Protein 4R0B (pdb70)

Secondary structure (DSSP, 8-state):
----GGGG-EE-EEEEEEESSGGGTSSTTSTT--EEEEEEE-TTS-EEEEEEEE-SSSEEEEEEEEEE-SSTTEEEEEETTEEEEEEEEE-SSSEEEEEEEE-SSSS-EEEEEEEESSS---HHHHHHHHHHHSSSS-S--EEEE--TTTS--

Foldseek 3Di:
DQDDVVLQFDFKWFFKKKWPDCQCQVDLPHQPVKIWTGWHQDPQRKIKTKIWGADPHAIDIDIWTFPADPDSQKTATDGRQFGMKGFQDDPSQFWTKMKGWRPPDPLITIMITIITPDPDDDPVSVVVNCVSCDDPVPHDMDMGGDDDCPRVD

Sequence (153 aa):
QDLELPKLAGTWHSMAMATNEISLMATLKAPLRVHITSLLPTPEDNLEIVLHRWENNSCVEKKVLGEKTENPKKFKINYTVANEATLLDTDYDNFLFLCLQDTTTPIQSMMCQYLARVLVEDDEIMQGFIRAFRPLPRHLWYLLDLKQMEEPC

Organism: Homo sapiens (NCBI:txid9606)

B-factor: mean 63.69, std 28.35, range [32.29, 175.59]

GO terms:
  GO:0032725 positive regulation of granulocyte macrophage colony-stimulating factor production (P, IDA)
  GO:0006915 apoptotic process (P, IDA)
  GO:0005576 extracellular region (C, IDA)
  GO:2000359 regulation of binding of sperm to zona pellucida (P, IDA)
  GO:0005576 extracellular region (C, EXP)
  GO:1902491 negative regulation of sperm capacitation (P, IMP)
  GO:0005515 protein binding (F, IPI)
  GO:0005576 extracellular region (C, IPI)

InterPro domains:
  IPR000566 Lipocalin/cytosolic fatty-acid binding domain [PF00061] (34-173)
  IPR002345 Lipocalin [PTHR11430] (4-159)
  IPR002447 Beta-lactoglobulin [PR01172] (24-37)
  IPR002447 Beta-lactoglobulin [PR01172] (41-51)
  IPR002447 Beta-lactoglobulin [PR01172] (62-76)
  IPR002447 Beta-lactoglobulin [PR01172] (89-103)
  IPR002447 Beta-lactoglobulin [PR01172] (110-125)
  IPR002447 Beta-lactoglobulin [PR01172] (135-154)
  IPR012674 Calycin [G3DSA:2.40.128.20] (20-180)
  IPR012674 Calycin [SSF50814] (20-173)
  IPR022272 Lipocalin family conserved site [PS00213] (27-40)

Radius of gyration: 14.42 Å; Cα contacts (8 Å, |Δi|>4): 318; chains: 1; bounding box: 33×37×33 Å

CATH classification: 2.40.128.20

Structure (mmCIF, N/CA/C/O backbone):
data_4R0B
#
_entry.id   4R0B
#
_cell.length_a   57.003
_cell.length_b   57.003
_cell.length_c   198.641
_cell.angle_alpha   90.000
_cell.angle_beta   90.000
_cell.angle_gamma   120.000
#
_symmetry.space_group_name_H-M   'P 61 2 2'
#
loop_
_entity.id
_entity.type
_entity.pdbx_description
1 polymer Glycodelin
2 water water
#
loop_
_atom_site.group_PDB
_atom_site.id
_atom_site.type_symbol
_atom_site.label_atom_id
_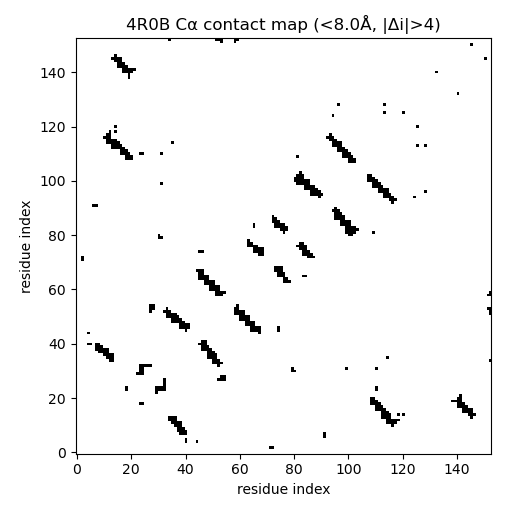atom_site.label_alt_id
_atom_site.label_comp_id
_atom_site.label_asym_id
_atom_site.label_entity_id
_atom_site.label_seq_id
_atom_site.pdbx_PDB_ins_code
_atom_site.Cartn_x
_atom_site.Cartn_y
_atom_site.Cartn_z
_atom_site.occupancy
_atom_site.B_iso_or_equiv
_atom_site.auth_seq_id
_atom_site.auth_comp_id
_atom_site.auth_asym_id
_atom_site.auth_atom_id
_atom_site.pdbx_PDB_model_num
ATOM 1 N N . GLN A 1 7 ? -23.422 38.580 -10.505 1.00 119.56 8 GLN A N 1
ATOM 2 C CA . GLN A 1 7 ? -22.791 37.879 -9.348 1.00 118.35 8 GLN A CA 1
ATOM 3 C C . GLN A 1 7 ? -21.329 38.310 -9.142 1.00 115.34 8 GLN A C 1
ATOM 4 O O . GLN A 1 7 ? -20.405 37.661 -9.654 1.00 115.02 8 GLN A O 1
ATOM 10 N N . ASP A 1 8 ? -21.123 39.406 -8.406 1.00 109.92 9 ASP A N 1
ATOM 11 C CA . ASP A 1 8 ? -19.806 39.692 -7.818 1.00 102.81 9 ASP A CA 1
ATOM 12 C C . ASP A 1 8 ? -19.642 38.732 -6.646 1.00 95.12 9 ASP A C 1
ATOM 13 O O . ASP A 1 8 ? -20.525 38.642 -5.787 1.00 96.97 9 ASP A O 1
ATOM 18 N N . LEU A 1 9 ? -18.522 38.015 -6.618 1.00 83.61 10 LEU A N 1
ATOM 19 C CA . LEU A 1 9 ? -18.362 36.897 -5.700 1.00 74.22 10 LEU A CA 1
ATOM 20 C C . LEU A 1 9 ? -18.216 37.347 -4.250 1.00 72.25 10 LEU A C 1
ATOM 21 O O . LEU A 1 9 ? -17.263 38.034 -3.912 1.00 76.83 10 LEU A O 1
ATOM 26 N N . GLU A 1 10 ? -19.173 36.961 -3.406 1.00 69.89 11 GLU A N 1
ATOM 27 C CA . GLU A 1 10 ? -19.102 37.204 -1.962 1.00 68.17 11 GLU A CA 1
ATOM 28 C C . GLU A 1 10 ? -18.505 35.991 -1.271 1.00 62.18 11 GLU A C 1
ATOM 29 O O . GLU A 1 10 ? -19.213 35.045 -0.928 1.00 57.59 11 GLU A O 1
ATOM 35 N N . LEU A 1 11 ? -17.196 36.062 -1.050 1.00 61.23 12 LEU A N 1
ATOM 36 C CA . LEU A 1 11 ? -16.405 34.949 -0.547 1.00 57.46 12 LEU A CA 1
ATOM 37 C C . LEU A 1 11 ? -16.896 34.389 0.791 1.00 56.10 12 LEU A C 1
ATOM 38 O O . LEU A 1 11 ? -17.007 33.178 0.934 1.00 55.48 12 LEU A O 1
ATOM 43 N N . PRO A 1 12 ? -17.207 35.256 1.769 1.00 57.31 13 PRO A N 1
ATOM 44 C CA . PRO A 1 12 ? -17.695 34.734 3.054 1.00 56.65 13 PRO A CA 1
ATOM 45 C C . PRO A 1 12 ? -18.892 33.800 2.938 1.00 54.47 13 PRO A C 1
ATOM 46 O O . PRO A 1 12 ? -19.031 32.892 3.747 1.00 55.63 13 PRO A O 1
ATOM 50 N N . LYS A 1 13 ? -19.751 34.019 1.948 1.00 54.50 14 LYS A N 1
ATOM 51 C CA . LYS A 1 13 ? -20.952 33.196 1.765 1.00 53.49 14 LYS A CA 1
ATOM 52 C C . LYS A 1 13 ? -20.677 31.748 1.302 1.00 49.31 14 LYS A C 1
ATOM 53 O O . LYS A 1 13 ? -21.583 30.908 1.290 1.00 48.50 14 LYS A O 1
ATOM 59 N N . LEU A 1 14 ? -19.439 31.465 0.916 1.00 45.88 15 LEU A N 1
ATOM 60 C CA . LEU A 1 14 ? -19.018 30.112 0.581 1.00 44.37 15 LEU A CA 1
ATOM 61 C C . LEU A 1 14 ? -18.479 29.353 1.787 1.00 43.71 15 LEU A C 1
ATOM 62 O O . LEU A 1 14 ? -18.238 28.147 1.698 1.00 44.55 15 LEU A O 1
ATOM 67 N N . ALA A 1 15 ? -18.279 30.041 2.907 1.00 42.81 16 ALA A N 1
ATOM 68 C CA . ALA A 1 15 ? -17.678 29.405 4.064 1.00 41.89 16 ALA A CA 1
ATOM 69 C C . ALA A 1 15 ? -18.479 28.195 4.487 1.00 41.35 16 ALA A C 1
ATOM 70 O O . ALA A 1 15 ? -19.692 28.139 4.290 1.00 42.01 16 ALA A O 1
ATOM 72 N N . GLY A 1 16 ? 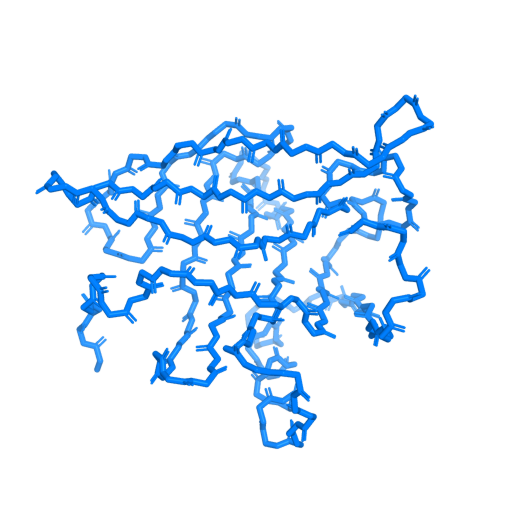-17.780 27.215 5.043 1.00 40.90 17 GLY A N 1
ATOM 73 C CA . GLY A 1 16 ? -18.414 26.102 5.719 1.00 41.63 17 GLY A CA 1
ATOM 74 C C . GLY A 1 16 ? -18.344 24.800 4.961 1.00 40.11 17 GLY A C 1
ATOM 75 O O . GLY A 1 16 ? -17.495 24.608 4.096 1.00 38.18 17 GLY A O 1
ATOM 76 N N . THR A 1 17 ? -19.257 23.911 5.321 1.00 41.64 18 THR A N 1
ATOM 77 C CA . THR A 1 17 ? -19.238 22.528 4.895 1.00 42.11 18 THR A CA 1
ATOM 78 C C . THR A 1 17 ? -19.809 22.356 3.479 1.00 40.71 18 THR A C 1
ATOM 79 O O . THR A 1 17 ? -20.778 23.021 3.091 1.00 40.82 18 THR A O 1
ATOM 83 N N . TRP A 1 18 ? -19.174 21.458 2.728 1.00 38.49 19 TRP A N 1
ATOM 84 C CA . TRP A 1 18 ? -19.578 21.106 1.383 1.00 37.88 19 TRP A CA 1
ATOM 85 C C . TRP A 1 18 ? -19.442 19.596 1.200 1.00 39.49 19 TRP A C 1
ATOM 86 O O . TRP A 1 18 ? -18.656 18.944 1.906 1.00 40.46 19 TRP A O 1
ATOM 97 N N . HIS A 1 19 ? -20.232 19.055 0.271 1.00 38.85 20 HIS A N 1
ATOM 98 C CA . HIS A 1 19 ? -20.229 17.629 -0.051 1.00 41.14 20 HIS A CA 1
ATOM 99 C C . HIS A 1 19 ? -20.098 17.448 -1.554 1.00 39.63 20 HIS A C 1
ATOM 100 O O . HIS A 1 19 ? -20.825 18.077 -2.316 1.00 39.15 20 HIS A O 1
ATOM 107 N N . SER A 1 20 ? -19.193 16.577 -1.978 1.00 39.85 21 SER A N 1
ATOM 108 C CA . SER A 1 20 ? -18.977 16.352 -3.396 1.00 41.07 21 SER A CA 1
ATOM 109 C C . SER A 1 20 ? -20.076 15.449 -3.914 1.00 43.09 21 SER A C 1
ATOM 110 O O . SER A 1 20 ? -20.349 14.394 -3.322 1.00 44.93 21 SER A O 1
ATOM 113 N N . MET A 1 21 ? -20.714 15.876 -5.004 1.00 43.95 22 MET A N 1
ATOM 114 C CA . MET A 1 21 ? -21.791 15.114 -5.660 1.00 44.39 22 MET A CA 1
ATOM 115 C C . MET A 1 21 ? -21.318 14.472 -6.959 1.00 44.73 22 MET A C 1
ATOM 116 O O . MET A 1 21 ? -21.792 13.400 -7.339 1.00 49.63 22 MET A O 1
ATOM 121 N N . ALA A 1 22 ? -20.406 15.141 -7.659 1.00 42.54 23 ALA A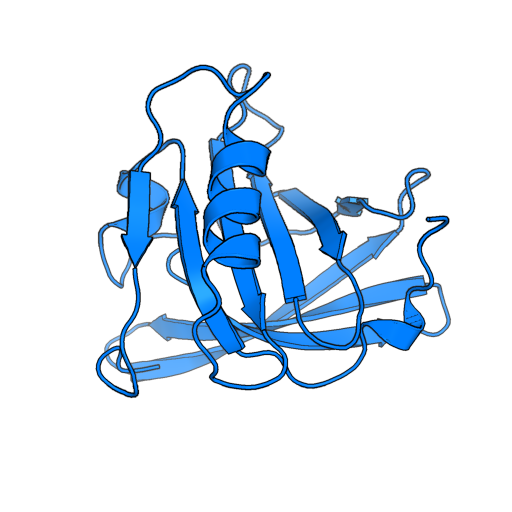 N 1
ATOM 122 C CA . ALA A 1 22 ? -19.833 14.616 -8.889 1.00 43.69 23 ALA A CA 1
ATOM 123 C C . ALA A 1 22 ? -18.480 15.246 -9.149 1.00 43.03 23 ALA A C 1
ATOM 124 O O . ALA A 1 22 ? -18.154 16.270 -8.567 1.00 44.88 23 ALA A O 1
ATOM 126 N N . MET A 1 23 ? -17.697 14.631 -10.026 1.00 43.83 24 MET A N 1
ATOM 127 C CA . MET A 1 23 ? -16.387 15.157 -10.404 1.00 44.01 24 MET A CA 1
ATOM 128 C C . MET A 1 23 ? -16.185 14.978 -11.895 1.00 43.62 24 MET A C 1
ATOM 129 O O . MET A 1 23 ? -16.585 13.964 -12.464 1.00 42.00 24 MET A O 1
ATOM 134 N N . ALA A 1 24 ? -15.517 15.941 -12.516 1.00 42.56 25 ALA A N 1
ATOM 135 C CA . ALA A 1 24 ? -15.242 15.839 -13.932 1.00 44.66 25 ALA A CA 1
ATOM 136 C C . ALA A 1 24 ? -13.796 16.175 -14.216 1.00 44.02 25 ALA A C 1
ATOM 137 O O . ALA A 1 24 ? -13.180 16.978 -13.508 1.00 42.95 25 ALA A O 1
ATOM 139 N N . THR A 1 25 ? -13.254 15.535 -15.246 1.00 45.10 26 THR A N 1
ATOM 140 C CA . THR A 1 25 ? -11.911 15.828 -15.695 1.00 46.41 26 THR A CA 1
ATOM 141 C C . THR A 1 25 ? -11.778 15.686 -17.208 1.00 48.85 26 THR A C 1
ATOM 142 O O . THR A 1 25 ? -12.540 14.964 -17.846 1.00 48.96 26 THR A O 1
ATOM 146 N N . ASN A 1 26 ? -10.801 16.399 -17.765 1.00 50.97 27 ASN A N 1
ATOM 147 C CA . ASN A 1 26 ? -10.412 16.246 -19.165 1.00 54.57 27 ASN A CA 1
ATOM 148 C C . ASN A 1 26 ? -9.171 15.361 -19.318 1.00 55.63 27 ASN A C 1
ATOM 149 O O . ASN A 1 26 ? -8.654 15.211 -20.415 1.00 57.97 27 ASN A O 1
ATOM 154 N N . GLU A 1 27 ? -8.697 14.795 -18.212 1.00 54.73 28 GLU A N 1
ATOM 155 C CA . GLU A 1 27 ? -7.659 13.767 -18.230 1.00 57.19 28 GLU A CA 1
ATOM 156 C C . GLU A 1 27 ? -8.043 12.694 -17.232 1.00 54.60 28 GLU A C 1
ATOM 157 O O . GLU A 1 27 ? -7.922 12.886 -16.025 1.00 51.76 28 GLU A O 1
ATOM 163 N N . ILE A 1 28 ? -8.532 11.571 -17.742 1.00 56.61 29 ILE A N 1
ATOM 164 C CA . ILE A 1 28 ? -9.100 10.519 -16.902 1.00 55.54 29 ILE A CA 1
ATOM 165 C C . ILE A 1 28 ? -8.115 10.047 -15.817 1.00 56.35 29 ILE A C 1
ATOM 166 O O . ILE A 1 28 ? -8.528 9.780 -14.689 1.00 56.64 29 ILE A 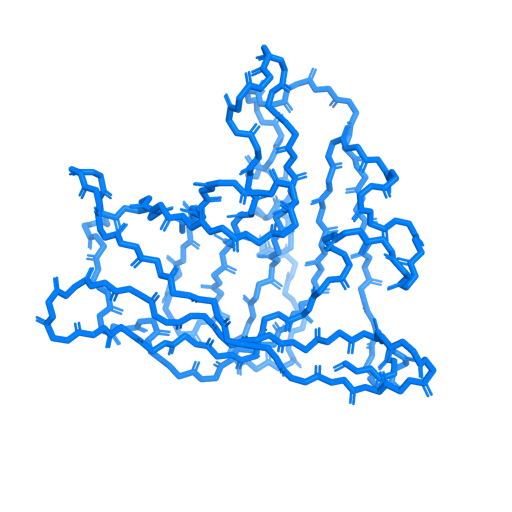O 1
ATOM 171 N N . SER A 1 29 ? -6.822 10.023 -16.140 1.00 58.31 30 SER A N 1
ATOM 172 C CA . SER A 1 29 ? -5.777 9.540 -15.220 1.00 59.31 30 SER A CA 1
ATOM 173 C C . SER A 1 29 ? -5.594 10.389 -13.965 1.00 55.91 30 SER A C 1
ATOM 174 O O . SER A 1 29 ? -5.077 9.903 -12.979 1.00 57.00 30 SER A O 1
ATOM 177 N N . LEU A 1 30 ? -6.012 11.650 -14.006 1.00 54.58 31 LEU A N 1
ATOM 178 C CA . LEU A 1 30 ? -5.998 12.513 -12.828 1.00 53.66 31 LEU A CA 1
ATOM 179 C C . LEU A 1 30 ? -7.010 12.093 -11.762 1.00 53.39 31 LEU A C 1
ATOM 180 O O . LEU A 1 30 ? -6.983 12.600 -10.630 1.00 51.94 31 LEU A O 1
ATOM 185 N N . MET A 1 31 ? -7.909 11.187 -12.126 1.00 54.47 32 MET A N 1
ATOM 186 C CA . MET A 1 31 ? -9.087 10.932 -11.328 1.00 54.29 32 MET A CA 1
ATOM 187 C C . MET A 1 31 ? -9.488 9.462 -11.243 1.00 55.58 32 MET A C 1
ATOM 188 O O . MET A 1 31 ? -10.248 9.102 -10.346 1.00 54.72 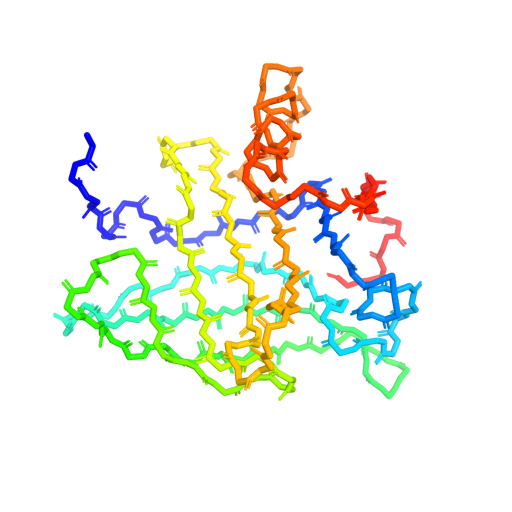32 MET A O 1
ATOM 193 N N . ALA A 1 32 ? -8.981 8.618 -12.145 1.00 56.39 33 ALA A N 1
ATOM 194 C CA . ALA A 1 32 ? -9.504 7.255 -12.334 1.00 59.92 33 ALA A CA 1
ATOM 195 C C . ALA A 1 32 ? -9.352 6.324 -11.127 1.00 62.13 33 ALA A C 1
ATOM 196 O O . ALA A 1 32 ? -10.251 5.521 -10.847 1.00 65.14 33 ALA A O 1
ATOM 198 N N . THR A 1 33 ? -8.221 6.415 -10.431 1.00 61.66 34 THR A N 1
ATOM 199 C CA . THR A 1 33 ? -7.974 5.589 -9.249 1.00 62.71 34 THR A CA 1
ATOM 200 C C . THR A 1 33 ? -8.000 6.411 -7.965 1.00 60.21 34 THR A C 1
ATOM 201 O O . THR A 1 33 ? -8.001 7.650 -7.987 1.00 57.50 34 THR A O 1
ATOM 205 N N . LEU A 1 34 ? -8.029 5.701 -6.843 1.00 60.49 35 LEU A N 1
ATOM 206 C CA . LEU A 1 34 ? -7.948 6.327 -5.531 1.00 58.77 35 LEU A CA 1
ATOM 207 C C . LEU A 1 34 ? -6.591 6.995 -5.309 1.00 58.72 35 LEU A C 1
ATOM 208 O O . LEU A 1 34 ? -6.511 8.000 -4.625 1.00 55.35 35 LEU A O 1
ATOM 213 N N . LYS A 1 35 ? -5.542 6.439 -5.909 1.00 63.16 36 LYS A N 1
ATOM 214 C CA . LYS A 1 35 ? -4.193 7.015 -5.859 1.00 65.02 36 LYS A CA 1
ATOM 215 C C . LYS A 1 35 ? -4.033 8.260 -6.745 1.00 60.37 36 LYS A C 1
ATOM 216 O O . LYS A 1 35 ? -3.066 9.006 -6.592 1.00 60.41 36 LYS A O 1
ATOM 222 N N . ALA A 1 36 ? -4.957 8.473 -7.679 1.00 57.55 37 ALA A N 1
ATOM 223 C CA . ALA A 1 36 ? -4.823 9.549 -8.673 1.00 55.66 37 ALA A CA 1
ATOM 224 C C . ALA A 1 36 ? -4.670 10.946 -8.035 1.00 52.74 37 ALA A C 1
ATOM 225 O O . ALA A 1 36 ? -5.240 11.219 -6.983 1.00 51.49 37 ALA A O 1
ATOM 227 N N . PRO A 1 37 ? -3.894 11.837 -8.676 1.00 51.67 38 PRO A N 1
ATOM 228 C CA . PRO A 1 37 ? -3.582 13.113 -8.051 1.00 49.87 38 PRO A CA 1
ATOM 229 C C . PRO A 1 37 ? -4.792 13.901 -7.565 1.00 47.87 38 PRO A C 1
ATOM 230 O O . PRO A 1 37 ? -4.769 14.416 -6.448 1.00 50.04 38 PRO A O 1
ATOM 234 N N . LEU A 1 38 ? -5.832 13.992 -8.391 1.00 45.78 39 LEU A N 1
ATOM 235 C CA . LEU A 1 38 ? -6.986 14.827 -8.094 1.00 41.51 39 LEU A CA 1
ATOM 236 C C . LEU A 1 38 ? -8.246 14.009 -7.795 1.00 41.39 39 LEU A C 1
ATOM 237 O O . LEU A 1 38 ? -9.372 14.516 -7.899 1.00 39.79 39 LEU A O 1
ATOM 242 N N . ARG A 1 39 ? -8.066 12.749 -7.405 1.00 42.79 40 ARG A N 1
ATOM 243 C CA . ARG A 1 39 ? -9.159 12.000 -6.793 1.00 43.90 40 ARG A CA 1
ATOM 244 C C . ARG A 1 39 ? -9.262 12.443 -5.325 1.00 44.22 40 ARG A C 1
ATOM 245 O O . ARG A 1 39 ? -8.752 11.778 -4.416 1.00 45.59 40 ARG A O 1
ATOM 253 N N . VAL A 1 40 ? -9.892 13.599 -5.127 1.00 42.52 41 VAL A N 1
ATOM 254 C CA . VAL A 1 40 ? -10.059 14.217 -3.808 1.00 42.78 41 VAL A CA 1
ATOM 255 C C . VAL A 1 40 ? -11.506 14.699 -3.607 1.00 42.75 41 VAL A C 1
ATOM 256 O O . VAL A 1 40 ? -12.248 14.917 -4.570 1.00 40.04 41 VAL A O 1
ATOM 260 N N . HIS A 1 41 ? -11.888 14.867 -2.346 1.00 44.70 42 HIS A N 1
ATOM 261 C CA . HIS A 1 41 ? -13.224 15.334 -1.986 1.00 45.24 42 HIS A CA 1
ATOM 262 C C . HIS A 1 41 ? -13.108 16.540 -1.085 1.00 43.69 42 HIS A C 1
ATOM 263 O O . HIS A 1 41 ? -12.625 16.436 0.048 1.00 42.67 42 HIS A O 1
ATOM 270 N N . ILE A 1 42 ? -13.538 17.686 -1.594 1.00 41.73 43 ILE A N 1
ATOM 271 C CA . ILE A 1 42 ? -13.527 18.905 -0.800 1.00 43.02 43 ILE A CA 1
ATOM 272 C C . ILE A 1 42 ? -14.674 18.873 0.215 1.00 43.25 43 ILE A C 1
ATOM 273 O O . ILE A 1 42 ? -15.822 18.629 -0.152 1.00 44.10 43 ILE A O 1
ATOM 278 N N . THR A 1 43 ? -14.322 19.065 1.490 1.00 42.34 44 THR A N 1
ATOM 279 C CA . THR A 1 43 ? -15.253 18.945 2.606 1.00 44.02 44 THR A CA 1
ATOM 280 C C . THR A 1 43 ? -15.568 20.292 3.285 1.00 44.52 44 THR A C 1
ATOM 281 O O . THR A 1 43 ? -16.633 20.430 3.905 1.00 44.46 44 THR A O 1
ATOM 285 N N . SER A 1 44 ? -14.677 21.282 3.167 1.00 42.22 45 SER A N 1
ATOM 286 C CA . SER A 1 44 ? -15.025 22.641 3.585 1.00 43.15 45 SER A CA 1
ATOM 287 C C . SER A 1 44 ? -14.157 23.719 2.964 1.00 42.21 45 SER A C 1
ATOM 288 O O . SER A 1 44 ? -13.047 23.456 2.515 1.00 43.34 45 SER A O 1
ATOM 291 N N . LEU A 1 45 ? -14.700 24.933 2.934 1.00 41.85 46 LEU A N 1
ATOM 292 C CA . LEU A 1 45 ? -13.972 26.107 2.503 1.00 42.19 46 LEU A CA 1
ATOM 293 C C . LEU A 1 45 ? -13.979 27.057 3.680 1.00 45.23 46 LEU A C 1
ATOM 294 O O . LEU A 1 45 ? -14.976 27.164 4.373 1.00 48.62 46 LEU A O 1
ATOM 299 N N . LEU A 1 46 ? -12.860 27.722 3.918 1.00 46.84 47 LEU A N 1
ATOM 300 C CA . LEU A 1 46 ? -12.749 28.697 4.994 1.00 49.21 47 LEU A CA 1
ATOM 301 C C . LEU A 1 46 ? -12.034 29.951 4.471 1.00 46.02 47 LEU A C 1
ATOM 302 O O . LEU A 1 46 ? -10.812 30.026 4.490 1.00 46.04 47 LEU A O 1
ATOM 307 N N . PRO A 1 47 ? -12.797 30.922 3.952 1.00 45.27 48 PRO A N 1
ATOM 308 C CA . PRO A 1 47 ? -12.197 32.180 3.490 1.00 46.74 48 PRO A CA 1
ATOM 309 C C . PRO A 1 47 ? -11.493 32.906 4.632 1.00 48.80 48 PRO A C 1
ATOM 310 O O . PRO A 1 47 ? -12.009 32.911 5.739 1.00 50.40 48 PRO A O 1
ATOM 314 N N . THR A 1 48 ? -10.341 33.514 4.367 1.00 48.64 49 THR A N 1
ATOM 315 C CA . THR A 1 48 ? -9.594 34.200 5.408 1.00 50.70 49 THR A CA 1
ATOM 316 C C . THR A 1 48 ? -9.962 35.677 5.411 1.00 54.72 49 THR A C 1
ATOM 317 O O . THR A 1 48 ? -10.580 36.159 4.461 1.00 56.19 49 THR A O 1
ATOM 321 N N . PRO A 1 49 ? -9.586 36.406 6.480 1.00 58.40 50 PRO A N 1
ATOM 322 C CA . PRO A 1 49 ? -9.806 37.863 6.540 1.00 62.26 50 PRO A CA 1
ATOM 323 C C . PRO A 1 49 ? -9.056 38.670 5.465 1.00 64.96 50 PRO A C 1
ATOM 324 O O . PRO A 1 49 ? -9.471 39.786 5.142 1.00 68.55 50 PRO A O 1
ATOM 328 N N . GLU A 1 50 ? -7.975 38.102 4.923 1.00 62.27 51 GLU A N 1
ATOM 329 C CA . GLU A 1 50 ? -7.225 38.708 3.821 1.00 62.37 51 GLU A CA 1
ATOM 330 C C . GLU A 1 50 ? -7.827 38.342 2.440 1.00 59.33 51 GLU A C 1
ATOM 331 O O . GLU A 1 50 ? -7.278 38.713 1.397 1.00 59.21 51 GLU A O 1
ATOM 337 N N . ASP A 1 51 ? -8.953 37.630 2.450 1.00 56.38 52 ASP A N 1
ATOM 338 C CA . ASP A 1 51 ? -9.631 37.142 1.242 1.00 55.84 52 ASP A CA 1
ATOM 339 C C . ASP A 1 51 ? -8.830 36.092 0.477 1.00 53.69 52 ASP A C 1
ATOM 340 O O . ASP A 1 51 ? -8.979 35.930 -0.736 1.00 52.51 52 ASP A O 1
ATOM 345 N N . ASN A 1 52 ? -7.989 35.371 1.210 1.00 52.54 53 ASN A N 1
ATOM 346 C CA . ASN A 1 52 ? -7.432 34.114 0.736 1.00 48.71 53 ASN A CA 1
ATOM 347 C C . ASN A 1 52 ? -8.444 33.016 1.054 1.00 46.19 53 ASN A C 1
ATOM 348 O O . ASN A 1 52 ? -9.460 33.279 1.702 1.00 45.56 53 ASN A O 1
ATOM 353 N N . LEU A 1 53 ? -8.171 31.800 0.590 1.00 45.56 54 LEU A N 1
ATOM 354 C CA . LEU A 1 53 ? -9.092 30.695 0.737 1.00 44.62 54 LEU A CA 1
ATOM 355 C C . LEU A 1 53 ? -8.400 29.464 1.282 1.00 45.37 54 LEU A C 1
ATOM 356 O O . LEU A 1 53 ? -7.412 29.002 0.710 1.00 45.50 54 LEU A O 1
ATOM 361 N N . GLU A 1 54 ? -8.921 28.935 2.385 1.00 46.70 55 GLU A N 1
ATOM 362 C CA . GLU A 1 54 ? -8.503 27.631 2.880 1.00 48.72 55 GLU A CA 1
ATOM 363 C C . GLU A 1 54 ? -9.467 26.543 2.387 1.00 45.01 55 GLU A C 1
ATOM 364 O O . GLU A 1 54 ? -10.672 26.578 2.658 1.00 41.02 55 GLU A O 1
ATOM 370 N N . ILE A 1 55 ? -8.913 25.585 1.653 1.00 44.08 56 ILE A N 1
ATOM 371 C CA . ILE A 1 55 ? -9.650 24.421 1.189 1.00 43.00 56 ILE A CA 1
ATOM 372 C C . ILE A 1 55 ? -9.269 23.217 2.049 1.00 42.53 56 ILE A C 1
ATOM 373 O O . ILE A 1 55 ? -8.078 22.967 2.300 1.00 41.76 56 ILE A O 1
ATOM 378 N N . VAL A 1 56 ? -10.279 22.500 2.535 1.00 39.81 57 VAL A N 1
ATOM 379 C CA . VAL A 1 56 ? -10.050 21.267 3.273 1.00 39.92 57 VAL A CA 1
ATOM 380 C C . VAL A 1 56 ? -10.588 20.157 2.403 1.00 38.24 57 VAL A C 1
ATOM 381 O O . VAL A 1 56 ? -11.664 20.284 1.830 1.00 36.17 57 VAL A O 1
ATOM 385 N N . LEU A 1 57 ? -9.828 19.081 2.274 1.00 38.76 58 LEU A N 1
ATOM 386 C CA . LEU A 1 57 ? -10.249 17.986 1.432 1.00 39.98 58 LEU A CA 1
ATOM 387 C C . LEU A 1 57 ? -9.908 16.666 2.056 1.00 42.66 58 LEU A C 1
ATOM 388 O O . LEU A 1 57 ? -9.143 16.593 3.007 1.00 44.84 58 LEU A O 1
ATOM 393 N N . HIS A 1 58 ? -10.525 15.624 1.524 1.00 45.85 59 HIS A N 1
ATOM 394 C CA . HIS A 1 58 ? -10.360 14.280 2.029 1.00 51.77 59 HIS A CA 1
ATOM 395 C C . HIS A 1 58 ? -9.990 13.416 0.848 1.00 50.02 59 HIS A C 1
ATOM 396 O O . HIS A 1 58 ? -10.461 13.632 -0.261 1.00 47.69 59 HIS A O 1
ATOM 403 N N . ARG A 1 59 ? -9.126 12.446 1.086 1.00 52.83 60 ARG A N 1
ATOM 404 C CA . ARG A 1 59 ? -8.709 11.536 0.045 1.00 53.44 60 ARG A CA 1
ATOM 405 C C . ARG A 1 59 ? -8.192 10.255 0.652 1.00 57.19 60 ARG A C 1
ATOM 406 O O . ARG A 1 59 ? -8.049 10.153 1.868 1.00 57.17 60 ARG A O 1
ATOM 414 N N . TRP A 1 60 ? -7.937 9.283 -0.218 1.00 61.65 61 TRP A N 1
ATOM 415 C CA . TRP A 1 60 ? -7.342 8.009 0.150 1.00 68.91 61 TRP A CA 1
ATOM 416 C C . TRP A 1 60 ? -5.844 8.137 -0.099 1.00 71.73 61 TRP A C 1
ATOM 417 O O . TRP A 1 60 ? -5.422 8.707 -1.110 1.00 67.94 61 TRP A O 1
ATOM 428 N N . GLU A 1 61 ? -5.043 7.623 0.831 1.00 77.57 62 GLU A N 1
ATOM 429 C CA . GLU A 1 61 ? -3.597 7.812 0.795 1.00 80.69 62 GLU A CA 1
ATOM 430 C C . GLU A 1 61 ? -2.955 6.837 1.757 1.00 86.19 62 GLU A C 1
ATOM 431 O O . GLU A 1 61 ? -3.229 6.888 2.950 1.00 87.83 62 GLU A O 1
ATOM 437 N N . ASN A 1 62 ? -2.118 5.945 1.228 1.00 92.82 63 ASN A N 1
ATOM 438 C CA . ASN A 1 62 ? -1.471 4.887 2.017 1.00 99.38 63 ASN A CA 1
ATOM 439 C C . ASN A 1 62 ? -2.468 3.992 2.750 1.00 102.15 63 ASN A C 1
ATOM 440 O O . ASN A 1 62 ? -2.299 3.703 3.934 1.00 108.75 63 ASN A O 1
ATOM 445 N N . ASN A 1 63 ? -3.506 3.562 2.041 1.00 99.99 64 ASN A N 1
ATOM 446 C CA . ASN A 1 63 ? -4.477 2.592 2.563 1.00 104.29 64 ASN A CA 1
ATOM 447 C C . ASN A 1 63 ? -5.323 3.105 3.732 1.00 103.46 64 ASN A C 1
ATOM 448 O O . ASN A 1 63 ? -5.656 2.338 4.635 1.00 106.84 64 ASN A O 1
ATOM 453 N N . SER A 1 64 ? -5.676 4.391 3.704 1.00 99.21 65 SER A N 1
ATOM 454 C CA . SER A 1 64 ? -6.627 4.962 4.669 1.00 97.42 65 SER A CA 1
ATOM 455 C C . SER A 1 64 ? -7.135 6.330 4.223 1.00 90.92 65 SER A C 1
ATOM 456 O O . SER A 1 64 ? -6.527 6.976 3.374 1.00 86.61 65 SER A O 1
ATOM 459 N N . CYS A 1 65 ? -8.255 6.752 4.803 1.00 90.78 66 CYS A N 1
ATOM 460 C CA . CYS A 1 65 ? -8.829 8.084 4.569 1.00 89.24 66 CYS A CA 1
ATOM 461 C C . CYS A 1 65 ? -8.033 9.151 5.333 1.00 80.82 66 CYS A C 1
ATOM 462 O O . CYS A 1 65 ? -7.845 9.020 6.539 1.00 84.18 66 CYS A O 1
ATOM 465 N N . VAL A 1 66 ? -7.565 10.192 4.640 1.00 71.25 67 VAL A N 1
ATOM 466 C CA . VAL A 1 66 ? -6.808 11.283 5.285 1.00 66.81 67 VAL A CA 1
ATOM 467 C C . VAL A 1 66 ? -7.330 12.661 4.894 1.00 59.48 67 VAL A C 1
ATOM 468 O O . VAL A 1 66 ? -7.923 12.829 3.837 1.00 55.90 67 VAL A O 1
ATOM 472 N N . GLU A 1 67 ? -7.079 13.641 5.756 1.00 58.37 68 GLU A N 1
ATOM 473 C CA . GLU A 1 67 ? -7.564 15.004 5.573 1.00 56.43 68 GLU A CA 1
ATOM 474 C C . GLU A 1 67 ? -6.410 15.920 5.222 1.00 54.79 68 GLU A C 1
ATOM 475 O O . GLU A 1 67 ? -5.360 15.852 5.846 1.00 56.87 68 GLU A O 1
ATOM 481 N N . LYS A 1 68 ? -6.617 16.789 4.238 1.00 52.01 69 LYS A N 1
ATOM 482 C CA . LYS A 1 68 ? -5.575 17.701 3.765 1.00 52.16 69 LYS A CA 1
ATOM 483 C C . LYS A 1 68 ? -6.085 19.126 3.759 1.00 49.42 69 LYS A C 1
ATOM 484 O O . LYS A 1 68 ? -7.253 19.385 3.488 1.00 46.79 69 LYS A O 1
ATOM 490 N N . LYS A 1 69 ? -5.177 20.048 4.025 1.00 50.29 70 LYS A N 1
ATOM 491 C CA . LYS A 1 69 ? -5.450 21.471 3.960 1.00 50.40 70 LYS A CA 1
ATOM 492 C C . LYS A 1 69 ? -4.686 22.017 2.755 1.00 47.57 70 LYS A C 1
ATOM 493 O O . LYS A 1 69 ? -3.540 21.641 2.521 1.00 47.60 70 LYS A O 1
ATOM 499 N N . VAL A 1 70 ? -5.344 22.863 1.972 1.00 44.89 71 VAL A N 1
ATOM 500 C CA . VAL A 1 70 ? -4.741 23.477 0.794 1.00 43.80 71 VAL A CA 1
ATOM 501 C C . VAL A 1 70 ? -5.053 24.973 0.853 1.00 42.46 71 VAL A C 1
ATOM 502 O O . VAL A 1 70 ? -6.214 25.367 0.821 1.00 39.98 71 VAL A O 1
ATOM 506 N N . LEU A 1 71 ? -4.018 25.799 0.964 1.00 43.71 72 LEU A N 1
ATOM 507 C CA . LEU A 1 71 ? -4.193 27.252 1.052 1.00 44.05 72 LEU A CA 1
ATOM 508 C C . LEU A 1 71 ? -4.163 27.862 -0.331 1.00 42.24 72 LEU A C 1
ATOM 509 O O . LEU A 1 71 ? -3.361 27.445 -1.169 1.00 42.75 72 LEU A O 1
ATOM 514 N N . GLY A 1 72 ? -5.013 28.858 -0.562 1.00 40.46 73 GLY A N 1
ATOM 515 C CA . GLY A 1 72 ? -5.046 29.538 -1.852 1.00 41.73 73 GLY A CA 1
ATOM 516 C C . GLY A 1 72 ? -4.836 31.025 -1.711 1.00 44.56 73 GLY A C 1
ATOM 517 O O . GLY A 1 72 ? -5.590 31.668 -0.987 1.00 45.50 73 GLY A O 1
ATOM 518 N N . GLU A 1 73 ? -3.818 31.588 -2.374 1.00 47.70 74 GLU A N 1
ATOM 519 C CA . GLU A 1 73 ? -3.648 33.039 -2.315 1.00 51.37 74 GLU A CA 1
ATOM 520 C C . GLU A 1 73 ? -4.506 33.727 -3.360 1.00 51.87 74 GLU A C 1
ATOM 521 O O . GLU A 1 73 ? -4.629 33.264 -4.490 1.00 51.48 74 GLU A O 1
ATOM 527 N N . LYS A 1 74 ? -5.108 34.836 -2.953 1.00 53.42 75 LYS A N 1
ATOM 528 C CA . LYS A 1 74 ? -5.967 35.615 -3.826 1.00 55.33 75 LYS A CA 1
ATOM 529 C C . LYS A 1 74 ? -5.214 36.096 -5.062 1.00 56.55 75 LYS A C 1
ATOM 530 O O . LYS A 1 74 ? -3.997 36.260 -5.036 1.00 57.35 75 LYS A O 1
ATOM 536 N N . THR A 1 75 ? -5.952 36.314 -6.144 1.00 57.09 76 THR A N 1
ATOM 537 C CA . THR A 1 75 ? -5.393 36.909 -7.349 1.00 60.43 76 THR A CA 1
ATOM 538 C C . THR A 1 75 ? -6.212 38.150 -7.672 1.00 63.65 76 THR A C 1
ATOM 539 O O . THR A 1 75 ? -7.151 38.489 -6.942 1.00 61.72 76 THR A O 1
ATOM 543 N N . GLU A 1 76 ? -5.851 38.828 -8.759 1.00 68.05 77 GLU A N 1
ATOM 544 C CA . GLU A 1 76 ? -6.639 39.955 -9.257 1.00 72.40 77 GLU A CA 1
ATOM 545 C C . GLU A 1 76 ? -8.071 39.499 -9.591 1.00 70.04 77 GLU A C 1
ATOM 546 O O . GLU A 1 76 ? -9.007 40.290 -9.511 1.00 72.05 77 GLU A O 1
ATOM 552 N N . ASN A 1 77 ? -8.227 38.224 -9.959 1.00 64.94 78 ASN A N 1
ATOM 553 C CA . ASN A 1 77 ? -9.531 37.623 -10.185 1.00 61.83 78 ASN A CA 1
ATOM 554 C C . ASN A 1 77 ? -10.084 37.003 -8.895 1.00 59.05 78 ASN A C 1
ATOM 555 O O . ASN A 1 77 ? -9.468 36.095 -8.338 1.00 55.94 78 ASN A O 1
ATOM 560 N N . PRO A 1 78 ? -11.266 37.467 -8.430 1.00 59.97 79 PRO A N 1
ATOM 561 C CA . PRO A 1 78 ? -11.820 36.970 -7.156 1.00 56.30 79 PRO A CA 1
ATOM 562 C C . PRO A 1 78 ? -12.329 35.534 -7.196 1.00 51.58 79 PRO A C 1
ATOM 563 O O . PRO A 1 78 ? -12.653 34.975 -6.153 1.00 48.13 79 PRO A O 1
ATOM 567 N N . LYS A 1 79 ? -12.384 34.934 -8.379 1.00 51.34 80 LYS A N 1
ATOM 568 C CA . LYS A 1 79 ? -12.719 33.516 -8.502 1.00 49.12 80 LYS A CA 1
ATOM 569 C C . LYS A 1 79 ? -11.500 32.594 -8.520 1.00 46.04 80 LYS A C 1
ATOM 570 O O . LYS A 1 79 ? -11.648 31.387 -8.357 1.00 43.14 80 LYS A O 1
ATOM 576 N N . LYS A 1 80 ? -10.310 33.157 -8.719 1.00 47.05 81 LYS A N 1
ATOM 577 C CA . LYS A 1 80 ? -9.094 32.365 -8.885 1.00 46.59 81 LYS A CA 1
ATOM 578 C C . LYS A 1 80 ? -8.093 32.547 -7.749 1.00 45.47 81 LYS A C 1
ATOM 579 O O . LYS A 1 80 ? -7.839 33.666 -7.289 1.00 46.24 81 LYS A O 1
ATOM 585 N N . PHE A 1 81 ? -7.525 31.424 -7.315 1.00 43.35 82 PHE A N 1
ATOM 586 C CA . PHE A 1 81 ? -6.542 31.395 -6.239 1.00 43.35 82 PHE A CA 1
ATOM 587 C C . PHE A 1 81 ? -5.346 30.557 -6.659 1.00 43.88 82 PHE A C 1
ATOM 588 O O . PHE A 1 81 ? -5.489 29.520 -7.299 1.00 42.99 82 PHE A O 1
ATOM 596 N N . LYS A 1 82 ? -4.161 31.029 -6.311 1.00 46.27 83 LYS A N 1
ATOM 597 C CA . LYS A 1 82 ? -2.944 30.294 -6.573 1.00 47.73 83 LYS A CA 1
ATOM 598 C C . LYS A 1 82 ? -2.796 29.235 -5.482 1.00 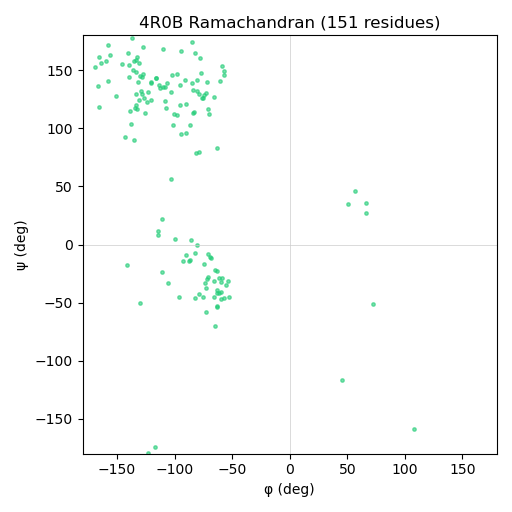45.11 83 LYS A C 1
ATOM 599 O O . LYS A 1 82 ? -2.975 29.539 -4.312 1.00 45.12 83 LYS A O 1
ATOM 605 N N . ILE A 1 83 ? -2.519 27.992 -5.871 1.00 44.06 84 ILE A N 1
ATOM 606 C CA . ILE A 1 83 ? -2.329 26.886 -4.927 1.00 42.56 84 ILE A CA 1
ATOM 607 C C . ILE A 1 83 ? -1.150 26.011 -5.320 1.00 45.11 84 ILE A C 1
ATOM 608 O O . ILE A 1 83 ? -0.498 26.237 -6.350 1.00 45.98 84 ILE A O 1
ATOM 613 N N . ASN A 1 84 ? -0.886 25.011 -4.484 1.00 46.38 85 ASN A N 1
ATOM 614 C CA . ASN A 1 84 ? 0.087 23.972 -4.784 1.00 49.41 85 ASN A CA 1
ATOM 615 C C . ASN A 1 84 ? -0.413 22.635 -4.242 1.00 49.65 85 ASN A C 1
ATOM 616 O O . ASN A 1 84 ? -0.189 22.312 -3.072 1.00 52.86 85 ASN A O 1
ATOM 621 N N . TYR A 1 85 ? -1.113 21.874 -5.081 1.00 46.92 86 TYR A N 1
ATOM 622 C CA . TYR A 1 85 ? -1.569 20.545 -4.692 1.00 45.50 86 TYR A CA 1
ATOM 623 C C . TYR A 1 85 ? -1.396 19.544 -5.832 1.00 45.87 86 TYR A C 1
ATOM 624 O O . TYR A 1 85 ? -2.073 19.632 -6.857 1.00 48.20 86 TYR A O 1
ATOM 633 N N . THR A 1 86 ? -0.527 18.564 -5.617 1.00 46.26 87 THR A N 1
ATOM 634 C CA . THR A 1 86 ? -0.099 17.644 -6.663 1.00 46.66 87 THR A CA 1
ATOM 635 C C . THR A 1 86 ? 0.222 18.435 -7.939 1.00 47.06 87 THR A C 1
ATOM 636 O O . THR A 1 86 ? 1.141 19.274 -7.924 1.00 47.79 87 THR A O 1
ATOM 640 N N . VAL A 1 87 ? -0.529 18.189 -9.018 1.00 45.54 88 VAL A N 1
ATOM 641 C CA . VAL A 1 87 ? -0.270 18.827 -10.317 1.00 46.98 88 VAL A CA 1
ATOM 642 C C . VAL A 1 87 ? -0.935 20.194 -10.490 1.00 45.61 88 VAL A C 1
ATOM 643 O O . VAL A 1 87 ? -0.586 20.933 -11.413 1.00 47.77 88 VAL A O 1
ATOM 647 N N . ALA A 1 88 ? -1.874 20.530 -9.607 1.00 42.46 89 ALA A N 1
ATOM 648 C CA . ALA A 1 88 ? -2.633 21.778 -9.723 1.00 40.90 89 ALA A CA 1
ATOM 649 C C . ALA A 1 88 ? -1.892 22.966 -9.122 1.00 41.40 89 ALA A C 1
ATOM 650 O O . ALA A 1 88 ? -1.373 22.878 -8.009 1.00 41.16 89 ALA A O 1
ATOM 652 N N . ASN A 1 89 ? -1.852 24.068 -9.871 1.00 42.77 90 ASN A N 1
ATOM 653 C CA . ASN A 1 89 ? -1.299 25.341 -9.384 1.00 45.03 90 ASN A CA 1
ATOM 654 C C . ASN A 1 89 ? -2.347 26.464 -9.255 1.00 43.98 90 ASN A C 1
ATOM 655 O O . ASN A 1 89 ? -2.006 27.620 -9.001 1.00 43.83 90 ASN A O 1
ATOM 660 N N . GLU A 1 90 ? -3.615 26.122 -9.425 1.00 43.98 91 GLU A N 1
ATOM 661 C CA . GLU A 1 90 ? -4.681 27.120 -9.380 1.00 45.11 91 GLU A CA 1
ATOM 662 C C . GLU A 1 90 ? -6.017 26.473 -9.060 1.00 41.59 91 GLU A C 1
ATOM 663 O O . GLU A 1 90 ? -6.309 25.371 -9.522 1.00 40.24 91 GLU A O 1
ATOM 669 N N . ALA A 1 91 ? -6.810 27.153 -8.241 1.00 40.59 92 ALA A N 1
ATOM 670 C CA . ALA A 1 91 ? -8.176 26.734 -7.951 1.00 38.78 92 ALA A CA 1
ATOM 671 C C . ALA A 1 91 ? -9.112 27.809 -8.463 1.00 40.78 92 ALA A C 1
ATOM 672 O O . ALA A 1 91 ? -8.798 29.002 -8.396 1.00 41.66 92 ALA A O 1
ATOM 674 N N . THR A 1 92 ? -10.257 27.381 -8.982 1.00 40.95 93 THR A N 1
ATOM 675 C CA . THR A 1 92 ? -11.222 28.290 -9.550 1.00 43.04 93 THR A CA 1
ATOM 676 C C . THR A 1 92 ? -12.591 28.025 -8.931 1.00 42.70 93 THR A C 1
ATOM 677 O O . THR A 1 92 ? -13.045 26.886 -8.854 1.00 40.07 93 THR A O 1
ATOM 681 N N . LEU A 1 93 ? -13.221 29.090 -8.453 1.00 45.13 94 LEU A N 1
ATOM 682 C CA . LEU A 1 93 ? -14.632 29.046 -8.054 1.00 46.26 94 LEU A CA 1
ATOM 683 C C . LEU A 1 93 ? -15.434 29.401 -9.298 1.00 46.81 94 LEU A C 1
ATOM 684 O O . LEU A 1 93 ? -15.609 30.565 -9.628 1.00 51.22 94 LEU A O 1
ATOM 689 N N . LEU A 1 94 ? -15.887 28.374 -10.001 1.00 45.34 95 LEU A N 1
ATOM 690 C CA . LEU A 1 94 ? -16.446 28.529 -11.338 1.00 47.41 95 LEU A CA 1
ATOM 691 C C . LEU A 1 94 ? -17.854 29.125 -11.312 1.00 48.34 95 LEU A C 1
ATOM 692 O O . LEU A 1 94 ? -18.165 30.035 -12.088 1.00 51.96 95 LEU A O 1
ATOM 697 N N . ASP A 1 95 ? -18.695 28.609 -10.419 1.00 45.68 96 ASP A N 1
ATOM 698 C CA . ASP A 1 95 ? -20.065 29.082 -10.269 1.00 46.74 96 ASP A CA 1
ATOM 699 C C . ASP A 1 95 ? -20.622 28.597 -8.942 1.00 44.57 96 ASP A C 1
ATOM 700 O O . ASP A 1 95 ? -20.142 27.600 -8.390 1.00 45.18 96 ASP A O 1
ATOM 705 N N . THR A 1 96 ? -21.627 29.310 -8.437 1.00 44.36 97 THR A N 1
ATOM 706 C CA . THR A 1 96 ? -22.249 29.004 -7.144 1.00 42.52 97 THR A CA 1
ATOM 707 C C . THR A 1 96 ? -23.533 29.815 -6.957 1.00 44.90 97 THR A C 1
ATOM 708 O O . THR A 1 96 ? -23.696 30.894 -7.558 1.00 46.13 97 THR A O 1
ATOM 712 N N . ASP A 1 97 ? -24.460 29.263 -6.168 1.00 44.90 98 ASP A N 1
ATOM 713 C CA . ASP A 1 97 ? -25.572 30.042 -5.590 1.00 46.02 98 ASP A CA 1
ATOM 714 C C . ASP A 1 97 ? -25.464 30.108 -4.060 1.00 46.04 98 ASP A C 1
ATOM 715 O O . ASP A 1 97 ? -26.414 30.491 -3.390 1.00 47.67 98 ASP A O 1
ATOM 720 N N . TYR A 1 98 ? -24.315 29.696 -3.521 1.00 44.75 99 TYR A N 1
ATOM 721 C CA . TYR A 1 98 ? -23.996 29.775 -2.087 1.00 45.26 99 TYR A CA 1
ATOM 722 C C . TYR A 1 98 ? -24.744 28.782 -1.179 1.00 44.90 99 TYR A C 1
ATOM 723 O O . TYR A 1 98 ? -24.111 28.069 -0.391 1.00 44.57 99 TYR A O 1
ATOM 732 N N . ASP A 1 99 ? -26.067 28.720 -1.288 1.00 46.70 100 ASP A N 1
ATOM 733 C CA . ASP A 1 99 ? -26.884 27.905 -0.386 1.00 48.98 100 ASP A CA 1
ATOM 734 C C . ASP A 1 99 ? -27.068 26.462 -0.836 1.00 48.57 100 ASP A C 1
ATOM 735 O O . ASP A 1 99 ? -27.523 25.629 -0.051 1.00 51.15 100 ASP A O 1
ATOM 740 N N . ASN A 1 100 ? -26.746 26.164 -2.091 1.00 46.54 101 ASN A N 1
ATOM 741 C CA . ASN A 1 100 ? -26.976 24.822 -2.631 1.00 45.72 101 ASN A CA 1
ATOM 742 C C . ASN A 1 100 ? -25.778 24.214 -3.319 1.00 43.61 101 ASN A C 1
ATOM 743 O O . ASN A 1 100 ? -25.430 23.083 -3.009 1.00 43.90 101 ASN A O 1
ATOM 748 N N . PHE A 1 101 ? -25.153 24.952 -4.242 1.00 42.56 102 PHE A N 1
ATOM 749 C CA . PHE A 1 101 ? -24.059 24.402 -5.050 1.00 40.40 102 PHE A CA 1
ATOM 750 C C . PHE A 1 101 ? -22.846 25.310 -5.212 1.00 38.62 102 PHE A C 1
ATOM 751 O O . PHE A 1 101 ? -22.942 26.524 -5.075 1.00 38.45 102 PHE A O 1
ATOM 759 N N . LEU A 1 102 ? -21.714 24.676 -5.526 1.00 36.45 103 LEU A N 1
ATOM 760 C CA . LEU A 1 102 ? -20.480 25.350 -5.887 1.00 35.46 103 LEU A CA 1
ATOM 761 C C . LEU A 1 102 ? -19.711 24.427 -6.825 1.00 34.45 103 LEU A C 1
ATOM 762 O O . LEU A 1 102 ? -19.494 23.246 -6.494 1.00 32.51 103 LEU A O 1
ATOM 767 N N . PHE A 1 103 ? -19.308 24.962 -7.982 1.00 34.49 104 PHE A N 1
ATOM 768 C CA . PHE A 1 103 ? -18.448 24.243 -8.921 1.00 34.40 104 PHE A CA 1
ATOM 769 C C . PHE A 1 103 ? -17.038 24.763 -8.728 1.00 35.61 104 PHE A C 1
ATOM 770 O O . PHE A 1 103 ? -16.763 25.930 -9.021 1.00 36.80 104 PHE A O 1
ATOM 778 N N . LEU A 1 104 ? -16.161 23.902 -8.215 1.00 35.74 105 LEU A N 1
ATOM 779 C CA . LEU A 1 104 ? -14.784 24.263 -7.910 1.00 38.93 105 LEU A CA 1
ATOM 780 C C . LEU A 1 104 ? -13.784 23.405 -8.693 1.00 40.21 105 LEU A C 1
ATOM 781 O O . LEU A 1 104 ? -13.802 22.171 -8.601 1.00 40.02 105 LEU A O 1
ATOM 786 N N . CYS A 1 105 ? -12.903 24.069 -9.438 1.00 41.79 106 CYS A N 1
ATOM 787 C CA . CYS A 1 105 ? -11.925 23.401 -10.289 1.00 43.39 106 CYS A CA 1
ATOM 788 C C . CYS A 1 105 ? -10.516 23.484 -9.709 1.00 43.56 106 CYS A C 1
ATOM 789 O O . CYS A 1 105 ? -10.114 24.518 -9.172 1.00 41.80 106 CYS A O 1
ATOM 792 N N . LEU A 1 106 ? -9.784 22.378 -9.805 1.00 43.10 107 LEU A N 1
ATOM 793 C CA . LEU A 1 106 ? -8.354 22.362 -9.545 1.00 44.20 107 LEU A CA 1
ATOM 794 C C . LEU A 1 106 ? -7.660 22.176 -10.887 1.00 45.98 107 LEU A C 1
ATOM 795 O O . LEU A 1 106 ? -7.938 21.206 -11.586 1.00 46.49 107 LEU A O 1
ATOM 800 N N . GLN A 1 107 ? -6.770 23.101 -11.242 1.00 48.79 108 GLN A N 1
ATOM 801 C CA . GLN A 1 107 ? -6.203 23.164 -12.594 1.00 54.30 108 GLN A CA 1
ATOM 802 C C . GLN A 1 107 ? -4.680 23.246 -12.611 1.00 52.94 108 GLN A C 1
ATOM 803 O O . GLN A 1 107 ? -4.078 23.885 -11.756 1.00 50.25 108 GLN A O 1
ATOM 809 N N . ASP A 1 108 ? -4.076 22.620 -13.615 1.00 55.23 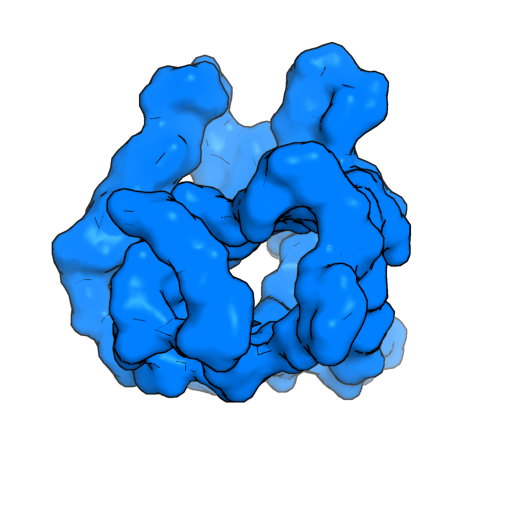109 ASP A N 1
ATOM 810 C CA . ASP A 1 108 ? -2.663 22.817 -13.944 1.00 57.33 109 ASP A CA 1
ATOM 811 C C . ASP A 1 108 ? -2.591 23.763 -15.137 1.00 60.82 109 ASP A C 1
ATOM 812 O O . ASP A 1 108 ? -2.833 23.356 -16.274 1.00 64.76 109 ASP A O 1
ATOM 817 N N . THR A 1 109 ? -2.250 25.023 -14.874 1.00 62.41 110 THR A N 1
ATOM 818 C CA . THR A 1 109 ? -2.161 26.046 -15.922 1.00 66.07 110 THR A CA 1
ATOM 819 C C . THR A 1 109 ? -0.834 26.032 -16.691 1.00 71.80 110 THR A C 1
ATOM 820 O O . THR A 1 109 ? -0.703 26.748 -17.679 1.00 73.04 110 THR A O 1
ATOM 824 N N . THR A 1 110 ? 0.135 25.226 -16.243 1.00 76.79 111 THR A N 1
ATOM 825 C CA . THR A 1 110 ? 1.504 25.230 -16.803 1.00 84.51 111 THR A CA 1
ATOM 826 C C . THR A 1 110 ? 1.604 24.617 -18.207 1.00 91.96 111 THR A C 1
ATOM 827 O O . THR A 1 110 ? 2.470 25.002 -18.996 1.00 94.47 111 THR A O 1
ATOM 831 N N . THR A 1 111 ? 0.729 23.657 -18.501 1.00 96.32 112 THR A N 1
ATOM 832 C CA . THR A 1 111 ? 0.671 23.027 -19.819 1.00 102.41 112 THR A CA 1
ATOM 833 C C . THR A 1 111 ? -0.036 23.929 -20.830 1.00 108.13 112 THR A C 1
ATOM 834 O O . THR A 1 111 ? -0.761 24.846 -20.435 1.00 105.31 112 THR A O 1
ATOM 838 N N . PRO A 1 112 ? 0.181 23.680 -22.140 1.00 117.73 113 PRO A N 1
ATOM 839 C CA . PRO A 1 112 ? -0.619 24.354 -23.172 1.00 120.64 113 PRO A CA 1
ATOM 840 C C . PRO A 1 112 ? -2.105 23.978 -23.083 1.00 117.17 113 PRO A C 1
ATOM 841 O O . PRO A 1 112 ? -2.954 24.868 -22.994 1.00 115.33 113 PRO A O 1
ATOM 845 N N . ILE A 1 113 ? -2.409 22.679 -23.100 1.00 114.01 114 ILE A N 1
ATOM 846 C CA . ILE A 1 113 ? -3.764 22.200 -22.802 1.00 108.43 114 ILE A CA 1
ATOM 847 C C . ILE A 1 113 ? -3.896 22.083 -21.287 1.00 99.98 114 ILE A C 1
ATOM 848 O O . ILE A 1 113 ? -3.248 21.240 -20.662 1.00 99.42 114 ILE A O 1
ATOM 853 N N . GLN A 1 114 ? -4.738 22.925 -20.702 1.00 93.71 115 GLN A N 1
ATOM 854 C CA . GLN A 1 114 ? -4.880 22.989 -19.253 1.00 86.98 115 GLN A CA 1
ATOM 855 C C . GLN A 1 114 ? -5.573 21.735 -18.701 1.00 78.65 115 GLN A C 1
ATOM 856 O O . GLN A 1 114 ? -6.750 21.497 -18.972 1.00 77.43 115 GLN A O 1
ATOM 862 N N . SER A 1 115 ? -4.823 20.934 -17.944 1.00 71.96 116 SER A N 1
ATOM 863 C CA . SER A 1 115 ? -5.385 19.786 -17.229 1.00 67.28 116 SER A CA 1
ATOM 864 C C . SER A 1 115 ? -6.129 20.232 -15.974 1.00 61.55 116 SER A C 1
ATOM 865 O O . SER A 1 115 ? -5.746 21.197 -15.309 1.00 57.89 116 SER A O 1
ATOM 868 N N . MET A 1 116 ? -7.177 19.495 -15.632 1.00 59.10 117 MET A N 1
ATOM 869 C CA . MET A 1 116 ? -8.230 20.057 -14.807 1.00 56.29 117 MET A CA 1
ATOM 870 C C . MET A 1 116 ? -9.186 19.022 -14.238 1.00 50.92 117 MET A C 1
ATOM 871 O O . MET A 1 116 ? -9.619 18.106 -14.944 1.00 50.72 117 MET A O 1
ATOM 876 N N . MET A 1 117 ? -9.507 19.189 -12.956 1.00 46.45 118 MET A N 1
ATOM 877 C CA . MET A 1 117 ? -10.581 18.443 -12.303 1.00 45.37 118 MET A CA 1
ATOM 878 C C . MET A 1 117 ? -11.522 19.447 -11.650 1.00 42.81 118 MET A C 1
ATOM 879 O O . MET A 1 117 ? -11.075 20.293 -10.872 1.00 40.85 118 MET A O 1
ATOM 884 N N . CYS A 1 118 ? -12.811 19.346 -11.970 1.00 41.93 119 CYS A N 1
ATOM 885 C CA . CYS A 1 118 ? -13.835 20.195 -11.364 1.00 43.36 119 CYS A CA 1
ATOM 886 C C . CYS A 1 118 ? -14.794 19.349 -10.560 1.00 41.78 119 CYS A C 1
ATOM 887 O O . CYS A 1 118 ? -15.115 18.228 -10.934 1.00 42.23 119 CYS A O 1
ATOM 890 N N . GLN A 1 119 ? -15.243 19.902 -9.442 1.00 40.92 120 GLN A N 1
ATOM 891 C CA . GLN A 1 119 ? -16.078 19.181 -8.510 1.00 39.87 120 GLN A CA 1
ATOM 892 C C . GLN A 1 119 ? -17.381 19.930 -8.291 1.00 39.22 120 GLN A C 1
ATOM 893 O O . GLN A 1 119 ? -17.391 21.139 -8.058 1.00 38.07 120 GLN A O 1
ATOM 899 N N . TYR A 1 120 ? -18.477 19.189 -8.401 1.00 38.90 121 TYR A N 1
ATOM 900 C CA . TYR A 1 120 ? -19.811 19.672 -8.088 1.00 37.62 121 TYR A CA 1
ATOM 901 C C . TYR A 1 120 ? -19.988 19.449 -6.597 1.00 36.25 121 TYR A C 1
ATOM 902 O O . TYR A 1 120 ? -20.178 18.315 -6.131 1.00 35.32 121 TYR A O 1
ATOM 911 N N . LEU A 1 121 ? -19.866 20.547 -5.850 1.00 35.19 122 LEU A N 1
ATOM 912 C CA . LEU A 1 121 ? -20.064 20.539 -4.407 1.00 34.90 122 LEU A CA 1
ATOM 913 C C . LEU A 1 121 ? -21.467 21.012 -4.039 1.00 36.30 122 LEU A C 1
ATOM 914 O O . LEU A 1 121 ? -22.038 21.877 -4.716 1.00 36.09 122 LEU A O 1
ATOM 919 N N . ALA A 1 122 ? -22.008 20.445 -2.960 1.00 36.56 123 ALA A N 1
ATOM 920 C CA . ALA A 1 122 ? -23.353 20.778 -2.493 1.00 38.22 123 ALA A CA 1
ATOM 921 C C . ALA A 1 122 ? -23.408 20.952 -0.969 1.00 38.59 123 ALA A C 1
ATOM 922 O O . ALA A 1 122 ? -22.646 20.317 -0.240 1.00 39.17 123 ALA A O 1
ATOM 924 N N . ARG A 1 123 ? -24.320 21.799 -0.498 1.00 38.74 124 ARG A N 1
ATOM 925 C CA . ARG A 1 123 ? -24.453 22.061 0.930 1.00 41.36 124 ARG A CA 1
ATOM 926 C C . ARG A 1 123 ? -25.081 20.874 1.656 1.00 42.78 124 ARG A C 1
ATOM 927 O O . ARG A 1 123 ? -24.732 20.588 2.807 1.00 43.43 124 ARG A O 1
ATOM 935 N N . VAL A 1 124 ? -26.038 20.227 0.993 1.00 42.81 125 VAL A N 1
ATOM 936 C CA . VAL A 1 124 ? -26.693 19.033 1.508 1.00 44.47 125 VAL A CA 1
ATOM 937 C C . VAL A 1 124 ? -26.739 17.966 0.415 1.00 45.03 125 VAL A C 1
ATOM 938 O O . VAL A 1 124 ? -26.579 18.271 -0.767 1.00 43.52 125 VAL A O 1
ATOM 942 N N . LEU A 1 125 ? -26.938 16.716 0.821 1.00 48.38 126 LEU A N 1
ATOM 943 C CA . LEU A 1 125 ? -26.951 15.569 -0.106 1.00 48.59 126 LEU A CA 1
ATOM 944 C C . LEU A 1 125 ? -28.304 15.421 -0.808 1.00 50.19 126 LEU A C 1
ATOM 945 O O . LEU A 1 125 ? -29.135 14.580 -0.428 1.00 51.34 126 LEU A O 1
ATOM 950 N N . VAL A 1 126 ? -28.514 16.255 -1.827 1.00 49.88 127 VAL A N 1
ATOM 951 C CA . VAL A 1 126 ? -29.773 16.285 -2.576 1.00 53.47 127 VAL A CA 1
ATOM 952 C C . VAL A 1 126 ? -29.482 16.328 -4.062 1.00 54.30 127 VAL A C 1
ATOM 953 O O . VAL A 1 126 ? -28.888 17.290 -4.556 1.00 54.21 127 VAL A O 1
ATOM 957 N N . GLU A 1 127 ? -29.919 15.291 -4.770 1.00 58.67 128 GLU A N 1
ATOM 958 C CA . GLU A 1 127 ? -29.742 15.247 -6.220 1.00 60.88 128 GLU A CA 1
ATOM 959 C C . GLU A 1 127 ? -30.695 16.232 -6.864 1.00 58.23 128 GLU A C 1
ATOM 960 O O . GLU A 1 127 ? -31.889 16.260 -6.550 1.00 58.49 128 GLU A O 1
ATOM 966 N N . ASP A 1 128 ? -30.137 17.053 -7.746 1.00 55.01 129 ASP A N 1
ATOM 967 C CA . ASP A 1 128 ? -30.894 18.070 -8.450 1.00 56.16 129 ASP A CA 1
ATOM 968 C C . ASP A 1 128 ? -30.533 18.033 -9.939 1.00 53.70 129 ASP A C 1
ATOM 969 O O . ASP A 1 128 ? -29.374 18.208 -10.308 1.00 53.00 129 ASP A O 1
ATOM 974 N N . ASP A 1 129 ? -31.538 17.784 -10.772 1.00 53.87 130 ASP A N 1
ATOM 975 C CA . ASP A 1 129 ? -31.381 17.687 -12.223 1.00 54.31 130 ASP A CA 1
ATOM 976 C C . ASP A 1 129 ? -30.876 18.978 -12.857 1.00 53.50 130 ASP A C 1
ATOM 977 O O . ASP A 1 129 ? -30.028 18.940 -13.745 1.00 50.69 130 ASP A O 1
ATOM 982 N N . GLU A 1 130 ? -31.406 20.112 -12.407 1.00 55.27 131 GLU A N 1
ATOM 983 C CA . GLU A 1 130 ? -31.050 21.401 -12.997 1.00 57.78 131 GLU A CA 1
ATOM 984 C C . GLU A 1 130 ? -29.562 21.681 -12.792 1.00 52.84 131 GLU A C 1
ATOM 985 O O . GLU A 1 130 ? -28.867 22.136 -13.701 1.00 52.51 131 GLU A O 1
ATOM 991 N N . ILE A 1 131 ? -29.088 21.372 -11.591 1.00 48.22 132 ILE A N 1
ATOM 992 C CA . ILE A 1 131 ? -27.740 21.688 -11.189 1.00 45.36 132 ILE A CA 1
ATOM 993 C C . ILE A 1 131 ? -26.740 20.701 -11.773 1.00 44.23 132 ILE A C 1
ATOM 994 O O . ILE A 1 131 ? -25.667 21.107 -12.218 1.00 42.86 132 ILE A O 1
ATOM 999 N N . MET A 1 132 ? -27.076 19.415 -11.757 1.00 44.30 133 MET A N 1
ATOM 1000 C CA . MET A 1 132 ? -26.213 18.420 -12.367 1.00 45.68 133 MET A CA 1
ATOM 1001 C C . MET A 1 132 ? -26.047 18.754 -13.842 1.00 46.70 133 MET A C 1
ATOM 1002 O O . MET A 1 132 ? -24.960 18.642 -14.403 1.00 46.51 133 MET A O 1
ATOM 1007 N N . GLN A 1 133 ? -27.139 19.157 -14.471 1.00 47.72 134 GLN A N 1
ATOM 1008 C CA . GLN A 1 133 ? -27.097 19.506 -15.868 1.00 49.60 134 GLN A CA 1
ATOM 1009 C C . GLN A 1 133 ? -26.340 20.814 -16.108 1.00 48.33 134 GLN A C 1
ATOM 1010 O O . GLN A 1 133 ? -25.762 21.011 -17.173 1.00 49.54 134 GLN A O 1
ATOM 1016 N N . GLY A 1 134 ? -26.346 21.704 -15.121 1.00 45.77 135 GLY A N 1
ATOM 1017 C CA . GLY A 1 134 ? -25.602 22.949 -15.210 1.00 45.33 135 GLY A CA 1
ATOM 1018 C C . GLY A 1 134 ? -24.117 22.731 -15.052 1.00 44.01 135 GLY A C 1
ATOM 1019 O O . GLY A 1 134 ? -23.317 23.456 -15.641 1.00 43.88 135 GLY A O 1
ATOM 1020 N N . PHE A 1 135 ? -23.765 21.738 -14.230 1.00 43.13 136 PHE A N 1
ATOM 1021 C CA . PHE A 1 135 ? -22.389 21.273 -14.055 1.00 41.33 136 PHE A CA 1
ATOM 1022 C C . PHE A 1 135 ? -21.799 20.765 -15.369 1.00 43.33 136 PHE A C 1
ATOM 1023 O O . PHE A 1 135 ? -20.687 21.115 -15.719 1.00 43.35 136 PHE A O 1
ATOM 1031 N N . ILE A 1 136 ? -22.558 19.947 -16.084 1.00 44.51 137 ILE A N 1
ATOM 1032 C CA . ILE A 1 136 ? -22.135 19.430 -17.371 1.00 46.91 137 ILE A CA 1
ATOM 1033 C C . ILE A 1 136 ? -22.016 20.561 -18.386 1.00 51.57 137 ILE A C 1
ATOM 1034 O O . ILE A 1 136 ? -21.046 20.639 -19.127 1.00 53.18 137 ILE A O 1
ATOM 1039 N N . ARG A 1 137 ? -23.010 21.435 -18.418 1.00 55.15 138 ARG A N 1
ATOM 1040 C CA . ARG A 1 137 ? -22.981 22.594 -19.300 1.00 59.76 138 ARG A CA 1
ATOM 1041 C C . ARG A 1 137 ? -21.780 23.505 -19.013 1.00 58.89 138 ARG A C 1
ATOM 1042 O O . ARG A 1 137 ? -21.262 24.140 -19.921 1.00 59.09 138 ARG A O 1
ATOM 1050 N N . ALA A 1 138 ? -21.353 23.567 -17.754 1.00 58.38 139 ALA A N 1
ATOM 1051 C CA . ALA A 1 138 ? -20.239 24.431 -17.345 1.00 62.65 139 ALA A CA 1
ATOM 1052 C C . ALA A 1 138 ? -18.931 24.026 -18.006 1.00 70.37 139 ALA A C 1
ATOM 1053 O O . ALA A 1 138 ? -18.267 24.850 -18.632 1.00 74.26 139 ALA A O 1
ATOM 1055 N N . PHE A 1 139 ? -18.573 22.751 -17.876 1.00 75.84 140 PHE A N 1
ATOM 1056 C CA . PHE A 1 139 ? -17.336 22.248 -18.461 1.00 79.81 140 PHE A CA 1
ATOM 1057 C C . PHE A 1 139 ? -17.451 21.945 -19.968 1.00 86.94 140 PHE A C 1
ATOM 1058 O O . PHE A 1 13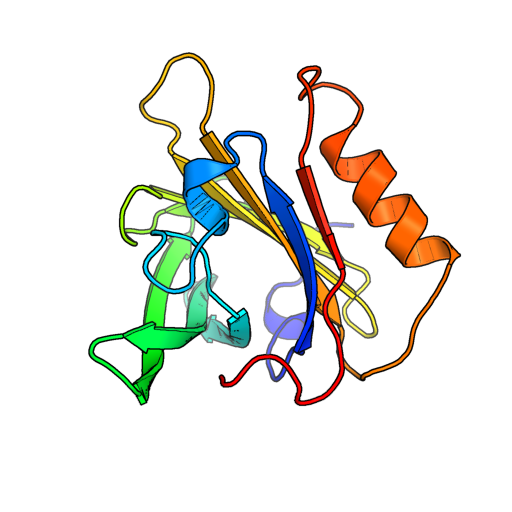9 ? -16.476 21.566 -20.607 1.00 91.59 140 PHE A O 1
ATOM 1066 N N . ARG A 1 140 ? -18.630 22.159 -20.542 1.00 98.35 141 ARG A N 1
ATOM 1067 C CA . ARG A 1 140 ? -18.875 21.870 -21.955 1.00 110.24 141 ARG A CA 1
ATOM 1068 C C . ARG A 1 140 ? -18.218 22.843 -22.943 1.00 126.89 141 ARG A C 1
ATOM 1069 O O . ARG A 1 140 ? -17.424 22.417 -23.783 1.00 141.52 141 ARG A O 1
ATOM 1077 N N . PRO A 1 141 ? -18.528 24.151 -22.833 1.00 138.39 142 PRO A N 1
ATOM 1078 C CA . PRO A 1 141 ? -18.490 25.029 -24.009 1.00 150.20 142 PRO A CA 1
ATOM 1079 C C . PRO A 1 141 ? -17.103 25.225 -24.626 1.00 161.27 142 PRO A C 1
ATOM 1080 O O . PRO A 1 141 ? -16.855 24.733 -25.732 1.00 162.90 142 PRO A O 1
ATOM 1084 N N . LEU A 1 142 ? -16.217 25.934 -23.925 1.00 167.87 143 LEU A N 1
ATOM 1085 C CA . LEU A 1 142 ? -14.880 26.225 -24.447 1.00 171.23 143 LEU A CA 1
ATOM 1086 C C . LEU A 1 142 ? -13.922 25.046 -24.210 1.00 164.09 143 LEU A C 1
ATOM 1087 O O . LEU A 1 142 ? -13.204 24.660 -25.139 1.00 165.89 143 LEU A O 1
ATOM 1092 N N . PRO A 1 143 ? -13.904 24.464 -22.980 1.00 146.77 144 PRO A N 1
ATOM 1093 C CA . PRO A 1 143 ? -13.163 23.203 -22.842 1.00 136.42 144 PRO A CA 1
ATOM 1094 C C . PRO A 1 143 ? -13.798 22.112 -23.721 1.00 134.84 144 PRO A C 1
ATOM 1095 O O . PRO A 1 143 ? -14.601 21.301 -23.243 1.00 129.33 144 PRO A O 1
ATOM 1099 N N . ARG A 1 144 ? -13.425 22.121 -25.004 1.00 134.45 145 ARG A N 1
ATOM 1100 C CA . ARG A 1 144 ? -14.088 21.326 -26.040 1.00 133.48 145 ARG A CA 1
ATOM 1101 C C . ARG A 1 144 ? -13.275 20.084 -26.422 1.00 128.49 145 ARG A C 1
ATOM 1102 O O . ARG A 1 144 ? -12.933 19.868 -27.590 1.00 127.70 145 ARG A O 1
ATOM 1110 N N . HIS A 1 145 ? -12.978 19.278 -25.406 1.00 117.96 146 HIS A N 1
ATOM 1111 C CA . HIS A 1 145 ? -12.391 17.954 -25.577 1.00 108.44 146 HIS A CA 1
ATOM 1112 C C . HIS A 1 145 ? -13.415 16.938 -25.038 1.00 97.67 146 HIS A C 1
ATOM 1113 O O . HIS A 1 145 ? -14.537 17.313 -24.698 1.00 95.31 146 HIS A O 1
ATOM 1120 N N . LEU A 1 146 ? -13.058 15.660 -24.987 1.00 89.81 147 LEU A N 1
ATOM 1121 C CA . LEU A 1 146 ? -13.884 14.689 -24.282 1.00 84.32 147 LEU A CA 1
ATOM 1122 C C . LEU A 1 146 ? -13.729 14.967 -22.788 1.00 79.90 147 LEU A C 1
ATOM 1123 O O . LEU A 1 146 ? -12.632 15.272 -22.316 1.00 76.94 147 LEU A O 1
ATOM 1128 N N . TRP A 1 147 ? -14.829 14.878 -22.051 1.00 76.56 148 TRP A N 1
ATOM 1129 C CA . TRP A 1 147 ? -14.794 15.037 -20.609 1.00 72.12 148 TRP A CA 1
ATOM 1130 C C . TRP A 1 147 ? -15.308 13.795 -19.930 1.00 64.98 148 TRP A C 1
ATOM 1131 O O . TRP A 1 147 ? -16.283 13.191 -20.373 1.00 63.70 148 TRP A O 1
ATOM 1142 N N . TYR A 1 148 ? -14.637 13.416 -18.853 1.00 58.39 149 TYR A N 1
ATOM 1143 C CA . TYR A 1 148 ? -15.069 12.297 -18.060 1.00 55.97 149 TYR A CA 1
ATOM 1144 C C . TYR A 1 148 ? -15.760 12.830 -16.831 1.00 53.85 149 TYR A C 1
ATOM 1145 O O . TYR A 1 148 ? -15.399 13.875 -16.295 1.00 52.40 149 TYR A O 1
ATOM 1154 N N . LEU A 1 149 ? -16.769 12.100 -16.393 1.00 54.87 150 LEU A N 1
ATOM 1155 C CA . LEU A 1 149 ? -17.564 12.501 -15.268 1.00 54.16 150 LEU A CA 1
ATOM 1156 C C . LEU A 1 149 ? -17.712 11.292 -14.360 1.00 52.76 150 LEU A C 1
ATOM 1157 O O . LEU A 1 149 ? -18.064 10.212 -14.815 1.00 55.88 150 LEU A O 1
ATOM 1162 N N . LEU A 1 150 ? -17.428 11.477 -13.079 1.00 48.84 151 LEU A N 1
ATOM 1163 C CA . LEU A 1 150 ? -17.627 10.437 -12.089 1.00 49.42 151 LEU A CA 1
ATOM 1164 C C . LEU A 1 150 ? -18.821 10.832 -11.243 1.00 49.17 151 LEU A C 1
ATOM 1165 O O . LEU A 1 150 ? -18.798 11.872 -10.610 1.00 47.31 151 LEU A O 1
ATOM 1170 N N . ASP A 1 151 ? -19.878 10.026 -11.273 1.00 55.27 152 ASP A N 1
ATOM 1171 C CA . ASP A 1 151 ? -21.098 10.303 -10.512 1.00 59.38 152 ASP A CA 1
ATOM 1172 C C . ASP A 1 151 ? -21.066 9.489 -9.213 1.00 62.86 152 ASP A C 1
ATOM 1173 O O . ASP A 1 151 ? -21.152 8.259 -9.233 1.00 63.17 152 ASP A O 1
ATOM 1178 N N . LEU A 1 152 ? -20.936 10.195 -8.089 1.00 68.99 153 LEU A N 1
ATOM 1179 C CA . LEU A 1 152 ? -20.605 9.581 -6.796 1.00 73.27 153 LEU A CA 1
ATOM 1180 C C . LEU A 1 152 ? -21.829 8.997 -6.122 1.00 79.22 153 LEU A C 1
ATOM 1181 O O . LEU A 1 152 ? -22.956 9.304 -6.501 1.00 78.77 153 LEU A O 1
ATOM 1186 N N . LYS A 1 153 ? -21.596 8.155 -5.120 1.00 106.54 154 LYS A N 1
ATOM 1187 C CA . LYS A 1 153 ? -22.684 7.572 -4.337 1.00 114.69 154 LYS A CA 1
ATOM 1188 C C . LYS A 1 153 ? -22.469 7.791 -2.838 1.00 119.55 154 LYS A C 1
ATOM 1189 O O . LYS A 1 153 ? -21.401 8.234 -2.413 1.00 114.89 154 LYS A O 1
ATOM 1195 N N . GLN A 1 154 ? -23.501 7.488 -2.050 1.00 132.85 155 GLN A N 1
ATOM 1196 C CA . GLN A 1 154 ? -23.543 7.850 -0.627 1.00 142.48 155 GLN A CA 1
ATOM 1197 C C . GLN A 1 154 ? -22.803 6.830 0.235 1.00 145.27 155 GLN A C 1
ATOM 1198 O O . GLN A 1 154 ? -23.227 5.678 0.353 1.00 142.67 155 GLN A O 1
ATOM 1204 N N . MET A 1 155 ? -21.700 7.273 0.839 1.00 150.23 156 MET A N 1
ATOM 1205 C CA . MET A 1 155 ? -20.836 6.422 1.665 1.00 152.58 156 MET A CA 1
ATOM 1206 C C . MET A 1 155 ? -20.440 5.113 0.969 1.00 150.77 156 MET A C 1
ATOM 1207 O O . MET A 1 155 ? -20.311 4.068 1.613 1.00 150.25 156 MET A O 1
ATOM 1212 N N . GLU A 1 156 ? -20.254 5.181 -0.348 1.00 147.79 157 GLU A N 1
ATOM 1213 C CA . GLU A 1 156 ? -19.626 4.102 -1.099 1.00 146.75 157 GLU A CA 1
ATOM 1214 C C . GLU A 1 156 ? -18.148 4.438 -1.254 1.00 140.01 157 GLU A C 1
ATOM 1215 O O . GLU A 1 156 ? -17.288 3.575 -1.069 1.00 142.79 157 GLU A O 1
ATOM 1221 N N . GLU A 1 157 ? -17.864 5.692 -1.609 1.00 129.86 158 GLU A N 1
ATOM 1222 C CA . GLU A 1 157 ? -16.497 6.205 -1.620 1.00 121.92 158 GLU A CA 1
ATOM 1223 C C . GLU A 1 157 ? -15.976 6.230 -0.175 1.00 124.60 158 GLU A C 1
ATOM 1224 O O . GLU A 1 157 ? -16.631 6.808 0.700 1.00 124.07 158 GLU A O 1
ATOM 1230 N N . PRO A 1 158 ? -14.803 5.607 0.081 1.00 126.75 159 PRO A N 1
ATOM 1231 C CA . PRO A 1 158 ? -14.339 5.401 1.465 1.00 129.38 159 PRO A CA 1
ATOM 1232 C C . PRO A 1 158 ? -14.100 6.676 2.280 1.00 131.16 159 PRO A C 1
ATOM 1233 O O . PRO A 1 158 ? -14.245 6.653 3.506 1.00 130.01 159 PRO A O 1
ATOM 1237 N N . CYS A 1 159 ? -13.746 7.768 1.601 1.00 130.70 160 CYS A N 1
ATOM 1238 C CA . CYS A 1 159 ? -13.359 9.009 2.263 1.00 129.38 160 CYS A CA 1
ATOM 1239 C C . CYS A 1 159 ? -14.011 10.228 1.601 1.00 127.17 160 CYS A C 1
ATOM 1240 O O . CYS A 1 159 ? -14.500 11.137 2.278 1.00 120.66 160 CYS A O 1
#

Nearest PDB structures (foldseek):
  4r0b-assembly1_A-2  TM=1.007E+00  e=9.180E-31  Homo sapiens
  4omw-assembly2_C  TM=9.269E-01  e=1.884E-16  Capra hircus
  1b8e-assembly1_A-2  TM=9.276E-01  e=6.838E-16  Bos taurus
  1uz2-assembly1_X-2  TM=9.226E-01  e=9.049E-16  Bos taurus
  7q19-assembly1_AAA-2  TM=8.911E-01  e=1.417E-15  Bos taurus

Solvent-accessible surface area: 8654 Å² total; per-residue (Å²): 123,138,26,85,13,96,111,0,44,26,79,2,65,22,20,0,0,0,0,23,82,73,79,11,4,53,77,57,164,5,42,0,29,0,15,1,39,20,0,78,31,38,127,106,76,40,0,34,1,17,1,40,11,55,59,130,124,57,66,41,116,69,134,10,113,2,97,115,60,188,61,86,64,76,4,125,11,137,22,79,62,3,44,32,0,10,2,62,59,7,55,28,109,75,29,0,5,0,2,3,14,21,54,107,62,138,126,60,15,18,0,2,0,3,0,5,54,91,105,89,135,53,130,147,24,46,88,27,1,35,160,31,16,137,79,151,38,194,85,150,43,101,70,52,76,21,118,116,167,132,38,79,35